Protein AF-A0A0F9HUY2-F1 (afdb_monomer_lite)

Sequence (101 aa):
MNSINNNGSSKNLSQLNKVTKDIQDQVMSMRMVSLKQTFQKMSRLARDVSLRAGKKVKLQISGEETELDKNIIEEIADPLVHILRNSVDHGIEPENERGQR

Organism: NCBI:txid412755

Radius of gyration: 24.99 Å; chains: 1; bounding box: 31×30×87 Å

Foldseek 3Di:
DDPPDPPVVVVVVVVVVVVVVVVVVVVQVVQWDFQQVLVVVLQVLLVVLCVVLVADDDDDDDRRRDIDHPVVCVVCSVVVSVVSNCCNNPVDDHPVCPPPD

InterPro domains:
  IPR036890 Histidine kinase/HSP90-like ATPase superfamily [G3DSA:3.30.565.10] (29-101)
  IPR036890 Histidine kinase/HSP90-like ATPase superfamily [SSF55874] (28-94)
  IPR051315 Bacterial Chemotaxis Sensor Histidine Kinase CheA [PTHR43395] (11-99)

Structure (mmCIF, N/CA/C/O backbone):
data_AF-A0A0F9HUY2-F1
#
_entry.id   AF-A0A0F9HUY2-F1
#
loop_
_atom_site.group_PDB
_atom_site.id
_atom_site.type_symbol
_atom_site.label_atom_id
_atom_site.label_alt_id
_atom_site.label_comp_id
_atom_site.label_asym_id
_atom_site.label_entity_id
_atom_site.label_seq_id
_atom_site.pdbx_PDB_ins_code
_atom_site.Cartn_x
_atom_site.Cartn_y
_atom_site.Cartn_z
_atom_site.occupancy
_atom_site.B_iso_or_equiv
_atom_site.auth_seq_id
_atom_site.auth_comp_id
_atom_site.auth_asym_id
_atom_site.auth_atom_id
_atom_site.pdbx_PDB_model_num
ATOM 1 N N . MET A 1 1 ? -8.685 -5.750 63.213 1.00 39.12 1 MET A N 1
ATOM 2 C CA . MET A 1 1 ?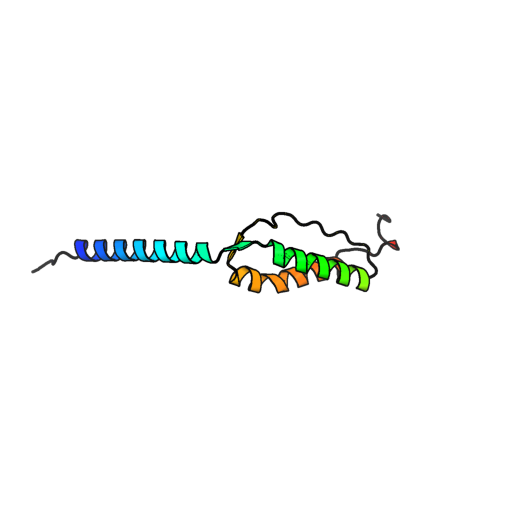 -8.456 -6.663 62.072 1.00 39.12 1 MET A CA 1
ATOM 3 C C . MET A 1 1 ? -9.449 -6.260 60.984 1.00 39.12 1 MET A C 1
ATOM 5 O O . MET A 1 1 ? -10.541 -6.800 60.927 1.00 39.12 1 MET A O 1
ATOM 9 N N . ASN A 1 2 ? -9.134 -5.204 60.223 1.00 38.81 2 ASN A N 1
ATOM 10 C CA . ASN A 1 2 ? -10.057 -4.606 59.252 1.00 38.81 2 ASN A CA 1
ATOM 11 C C . ASN A 1 2 ? -9.678 -5.072 57.843 1.00 38.81 2 ASN A C 1
ATOM 13 O O . ASN A 1 2 ? -8.825 -4.463 57.202 1.00 38.81 2 ASN A O 1
ATOM 17 N N . SER A 1 3 ? -10.318 -6.141 57.364 1.00 47.31 3 SER A N 1
ATOM 18 C CA . SER A 1 3 ? -10.336 -6.469 55.935 1.00 47.31 3 SER A CA 1
ATOM 19 C C . SER A 1 3 ? -11.229 -5.458 55.225 1.00 47.31 3 SER A C 1
ATOM 21 O O . SER A 1 3 ? -12.434 -5.655 55.077 1.00 47.31 3 SER A O 1
ATOM 23 N N . ILE A 1 4 ? -10.636 -4.330 54.840 1.00 56.41 4 ILE A N 1
ATOM 24 C CA . ILE A 1 4 ? -11.297 -3.323 54.020 1.00 56.41 4 ILE A CA 1
ATOM 25 C C . ILE A 1 4 ? -11.462 -3.894 52.609 1.00 56.41 4 ILE A C 1
ATOM 27 O O . ILE A 1 4 ? -10.508 -4.293 51.948 1.00 56.41 4 ILE A O 1
ATOM 31 N N . ASN A 1 5 ? -12.726 -3.940 52.207 1.00 58.25 5 ASN A N 1
ATOM 32 C CA . ASN A 1 5 ? -13.320 -4.136 50.891 1.00 58.25 5 ASN A CA 1
ATOM 33 C C . ASN A 1 5 ? -12.432 -3.747 49.680 1.00 58.25 5 ASN A C 1
ATOM 35 O O . ASN A 1 5 ? -12.623 -2.701 49.067 1.00 58.25 5 ASN A O 1
ATOM 39 N N . ASN A 1 6 ? -11.488 -4.610 49.294 1.00 59.34 6 ASN A N 1
ATOM 40 C CA . ASN A 1 6 ? -10.620 -4.403 48.122 1.00 59.34 6 ASN A CA 1
ATOM 41 C C . ASN A 1 6 ? -11.329 -4.724 46.786 1.00 59.34 6 ASN A C 1
ATOM 43 O O . ASN A 1 6 ? -10.913 -4.281 45.718 1.00 59.34 6 ASN A O 1
ATOM 47 N N . ASN A 1 7 ? -12.446 -5.456 46.835 1.00 61.97 7 ASN A N 1
ATOM 48 C CA . ASN A 1 7 ? -13.127 -5.967 45.642 1.00 61.97 7 ASN A CA 1
ATOM 49 C C . ASN A 1 7 ? -13.883 -4.884 44.851 1.00 61.97 7 ASN A C 1
ATOM 51 O O . ASN A 1 7 ? -14.012 -5.001 43.634 1.00 61.97 7 ASN A O 1
ATOM 55 N N . GLY A 1 8 ? -14.388 -3.836 45.512 1.00 68.94 8 GLY A N 1
ATOM 56 C CA . GLY A 1 8 ? -15.079 -2.724 44.842 1.00 68.94 8 GLY A CA 1
ATOM 57 C C . GLY A 1 8 ? -14.127 -1.822 44.050 1.00 68.94 8 GLY A C 1
ATOM 58 O O . GLY A 1 8 ? -14.398 -1.489 42.897 1.00 68.94 8 GLY A O 1
ATOM 59 N N . SER A 1 9 ? -12.972 -1.496 44.634 1.00 73.75 9 SER A N 1
ATOM 60 C CA . SER A 1 9 ? -11.945 -0.663 43.997 1.00 73.75 9 SER A CA 1
ATOM 61 C C . SER A 1 9 ? -11.313 -1.351 42.785 1.00 73.75 9 SER A C 1
ATOM 63 O O . SER A 1 9 ? -11.173 -0.728 41.733 1.00 73.75 9 SER A O 1
ATOM 65 N N . SER A 1 10 ? -11.010 -2.651 42.879 1.00 82.50 10 SER A N 1
ATOM 66 C CA . SER A 1 10 ? -10.496 -3.424 41.739 1.00 82.50 10 SER A CA 1
ATOM 67 C C . SER A 1 10 ? -11.512 -3.544 40.598 1.00 82.50 10 SER A C 1
ATOM 69 O O . SER A 1 10 ? -11.126 -3.468 39.431 1.00 82.50 10 SER A O 1
ATOM 71 N N . LYS A 1 11 ? -12.813 -3.667 40.905 1.00 84.00 1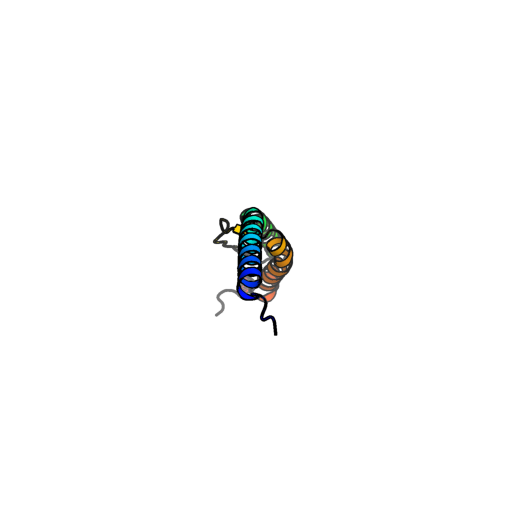1 LYS A N 1
ATOM 72 C CA . LYS A 1 11 ? -13.877 -3.657 39.885 1.00 84.00 11 LYS A CA 1
ATOM 73 C C . LYS A 1 11 ? -13.961 -2.312 39.162 1.00 84.00 11 LYS A C 1
ATOM 75 O O . LYS A 1 11 ? -13.937 -2.296 37.933 1.00 84.00 11 LYS A O 1
ATOM 80 N N . ASN A 1 12 ? -13.969 -1.198 39.893 1.00 89.62 12 ASN A N 1
ATOM 81 C CA . ASN A 1 12 ? -13.996 0.139 39.288 1.00 89.62 12 ASN A CA 1
ATOM 82 C C . ASN A 1 12 ? -12.764 0.399 38.406 1.00 89.62 12 ASN A C 1
ATOM 84 O O . ASN A 1 12 ? -12.900 0.927 37.304 1.00 89.62 12 ASN A O 1
ATOM 88 N N . LEU A 1 13 ? -11.577 -0.038 38.842 1.00 92.19 13 LEU A N 1
ATOM 89 C CA . LEU A 1 13 ? -10.349 0.065 38.050 1.00 92.19 13 LEU A CA 1
ATOM 90 C C . LEU A 1 13 ? -10.423 -0.767 36.760 1.00 92.19 13 LEU A C 1
ATOM 92 O O . LEU A 1 13 ? -10.051 -0.287 35.691 1.00 92.19 13 LEU A O 1
ATOM 96 N N . SER A 1 14 ? -10.953 -1.993 36.832 1.00 92.38 14 SER A N 1
ATOM 97 C CA . SER A 1 14 ? -11.144 -2.833 35.642 1.00 92.38 14 SER A CA 1
ATOM 98 C C . SER A 1 14 ? -12.115 -2.210 34.632 1.00 92.38 14 SER A C 1
ATOM 100 O O . SER A 1 14 ? -11.885 -2.274 33.425 1.00 92.38 14 SER A O 1
ATOM 102 N N . GLN A 1 15 ? -13.165 -1.545 35.120 1.00 92.88 15 GLN A N 1
ATOM 103 C CA . GLN A 1 15 ? -14.150 -0.875 34.279 1.00 92.88 15 GLN A CA 1
ATOM 104 C C . GLN A 1 15 ? -13.578 0.389 33.627 1.00 92.88 15 GLN A C 1
ATOM 106 O O . GLN A 1 15 ? -13.810 0.613 32.442 1.00 92.88 15 GLN A O 1
ATOM 111 N N . LEU A 1 16 ? -12.766 1.163 34.353 1.00 94.00 16 LEU A N 1
ATOM 112 C CA . LEU A 1 16 ? -12.002 2.283 33.793 1.00 94.00 16 LEU A CA 1
ATOM 113 C C . LEU A 1 16 ? -11.045 1.834 32.683 1.0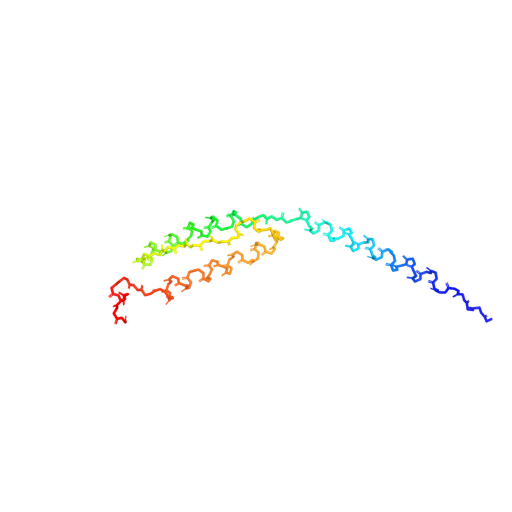0 94.00 16 LEU A C 1
ATOM 115 O O . LEU A 1 16 ? -10.996 2.462 31.626 1.00 94.00 16 LEU A O 1
ATOM 119 N N . ASN A 1 17 ? -10.322 0.731 32.895 1.00 94.94 17 ASN A N 1
ATOM 120 C CA . ASN A 1 17 ? -9.427 0.172 31.881 1.00 94.94 17 ASN A CA 1
ATOM 121 C C . ASN A 1 17 ? -10.191 -0.238 30.621 1.00 94.94 17 ASN A C 1
ATOM 123 O O . ASN A 1 17 ? -9.732 0.044 29.518 1.00 94.94 17 ASN A O 1
ATOM 127 N N . LYS A 1 18 ? -11.373 -0.848 30.778 1.00 95.69 18 LYS A N 1
ATOM 128 C CA . LYS A 1 18 ? -12.233 -1.206 29.648 1.00 95.69 18 LYS A CA 1
ATOM 129 C C . LYS A 1 18 ? -12.667 0.029 28.858 1.00 95.69 18 LYS A C 1
ATOM 131 O O . LYS A 1 18 ? -12.433 0.081 27.662 1.00 95.69 18 LYS A O 1
ATOM 136 N N . VAL A 1 19 ? -13.206 1.048 29.531 1.00 95.81 19 VAL A N 1
ATOM 137 C CA . VAL A 1 19 ? -13.640 2.293 28.868 1.00 95.81 19 VAL A CA 1
ATOM 138 C C . VAL A 1 19 ? -12.471 2.981 28.158 1.00 95.81 19 VAL A C 1
ATOM 140 O O . VAL A 1 19 ? -12.611 3.441 27.030 1.00 95.81 19 VAL A O 1
ATOM 143 N N . THR A 1 20 ? -11.298 3.021 28.791 1.00 96.81 20 THR A N 1
ATOM 144 C CA . THR A 1 20 ? -10.094 3.612 28.187 1.00 96.81 20 THR A CA 1
ATOM 145 C C . THR A 1 20 ? -9.650 2.832 26.951 1.00 96.81 20 THR A C 1
ATOM 147 O O . THR A 1 20 ? -9.279 3.436 25.946 1.00 96.81 20 THR A O 1
ATOM 150 N N . LYS A 1 21 ? -9.719 1.497 27.005 1.00 95.88 21 LYS A N 1
ATOM 151 C CA . LYS A 1 21 ? -9.387 0.625 25.878 1.00 95.88 21 LYS A CA 1
ATOM 152 C C . LYS A 1 21 ? -10.364 0.806 24.717 1.00 95.88 21 LYS A C 1
ATOM 154 O O . LYS A 1 21 ? -9.912 0.969 23.590 1.00 95.88 21 LYS A O 1
ATOM 159 N N . ASP A 1 22 ? -11.660 0.884 25.006 1.00 95.94 22 ASP A N 1
ATOM 160 C CA . ASP A 1 22 ? -12.698 1.119 24.000 1.00 95.94 22 ASP A CA 1
ATOM 161 C C . ASP A 1 22 ? -12.466 2.465 23.285 1.00 95.94 22 ASP A C 1
ATOM 163 O O . ASP A 1 22 ? -12.455 2.524 22.057 1.00 95.94 22 ASP A O 1
ATOM 167 N N . ILE A 1 23 ? -12.170 3.536 24.037 1.00 95.81 23 ILE A N 1
ATOM 168 C CA . ILE A 1 23 ? -11.822 4.848 23.461 1.00 95.81 23 ILE A CA 1
ATOM 169 C C . ILE A 1 23 ? -10.555 4.751 22.605 1.00 95.81 23 ILE A C 1
ATOM 171 O O . ILE A 1 23 ? -10.518 5.291 21.499 1.00 95.81 23 ILE A O 1
ATOM 175 N N . GLN A 1 24 ? -9.513 4.074 23.097 1.00 93.88 24 GLN A N 1
ATOM 176 C CA . GLN A 1 24 ? -8.268 3.899 22.351 1.00 93.88 24 GLN A CA 1
ATOM 177 C C . GLN A 1 24 ? -8.518 3.185 21.020 1.00 93.88 24 GLN A C 1
ATOM 179 O O . GLN A 1 24 ? -8.035 3.646 19.986 1.00 93.88 24 GLN A O 1
ATOM 184 N N . ASP A 1 25 ? -9.281 2.095 21.032 1.00 91.25 25 ASP A N 1
ATOM 185 C CA . ASP A 1 25 ? -9.578 1.302 19.839 1.00 91.25 25 ASP A CA 1
ATOM 186 C C . ASP A 1 25 ? -10.418 2.111 18.838 1.00 91.25 25 ASP A C 1
ATOM 188 O O . ASP A 1 25 ? -10.156 2.093 17.631 1.00 91.25 25 ASP A O 1
ATOM 192 N N . GLN A 1 26 ? -11.347 2.931 19.331 1.00 93.00 26 GLN A N 1
ATOM 193 C CA . GLN A 1 26 ? -12.136 3.829 18.493 1.00 93.00 26 GLN A CA 1
ATOM 194 C C . GLN A 1 26 ? -11.268 4.921 17.852 1.00 93.00 26 GLN A C 1
ATOM 196 O O . GLN A 1 26 ? -11.367 5.164 16.650 1.00 93.00 26 GLN A O 1
ATOM 201 N N . VAL A 1 27 ? -10.335 5.512 18.603 1.00 93.12 27 VAL A N 1
ATOM 202 C CA . VAL A 1 27 ? -9.366 6.486 18.070 1.00 93.12 27 VAL A CA 1
ATOM 203 C C . VAL A 1 27 ? -8.413 5.844 17.055 1.00 93.12 27 VAL A C 1
ATOM 205 O O . VAL A 1 27 ? -8.072 6.478 16.055 1.00 93.12 27 VAL A O 1
ATOM 208 N N . MET A 1 28 ? -7.978 4.597 17.270 1.00 88.62 28 MET A N 1
ATOM 209 C CA . MET A 1 28 ? -7.205 3.846 16.268 1.00 88.62 28 MET A CA 1
ATOM 210 C C . MET A 1 28 ? -8.016 3.668 14.977 1.00 88.62 28 MET A C 1
ATOM 212 O O . MET A 1 28 ? -7.487 3.906 13.896 1.00 88.62 28 MET A O 1
ATOM 216 N N . SER A 1 29 ? -9.305 3.323 15.074 1.00 87.00 29 SER A N 1
ATOM 217 C CA . SER A 1 29 ? -10.164 3.127 13.895 1.00 87.00 29 SER A CA 1
ATOM 218 C C . SER A 1 29 ? -10.348 4.401 13.059 1.00 87.00 29 SER A C 1
ATOM 220 O O . SER A 1 29 ? -10.392 4.338 11.836 1.00 87.00 29 SER A O 1
ATOM 222 N N . MET A 1 30 ? -10.356 5.580 13.691 1.00 90.62 30 MET A N 1
ATOM 223 C CA . MET A 1 30 ? -10.462 6.862 12.981 1.00 90.62 30 MET A CA 1
ATOM 224 C C . MET A 1 30 ? -9.204 7.218 12.174 1.00 90.62 30 MET A C 1
ATOM 226 O O . MET A 1 30 ? -9.253 8.117 11.337 1.00 90.62 30 MET A O 1
ATOM 230 N N . ARG A 1 31 ? -8.071 6.547 12.425 1.00 89.75 31 ARG A N 1
ATOM 231 C CA . ARG A 1 31 ? -6.812 6.741 11.684 1.00 89.75 31 ARG A CA 1
ATOM 232 C C . ARG A 1 31 ? -6.679 5.853 10.452 1.00 89.75 31 ARG A C 1
ATOM 234 O O . ARG A 1 31 ? -5.677 5.964 9.743 1.00 89.75 31 ARG A O 1
ATOM 241 N N . MET A 1 32 ? -7.649 4.973 10.218 1.00 93.50 32 MET A N 1
ATOM 242 C CA . MET A 1 32 ? -7.651 4.095 9.060 1.00 93.50 32 MET A CA 1
ATOM 243 C C . MET A 1 32 ? -7.725 4.912 7.769 1.00 93.50 32 MET A C 1
ATOM 245 O O . MET A 1 32 ? -8.505 5.855 7.639 1.00 93.50 32 MET A O 1
ATOM 249 N N . VAL A 1 33 ? -6.877 4.557 6.814 1.00 93.38 33 VAL A N 1
ATOM 250 C CA . VAL A 1 33 ? -6.786 5.184 5.496 1.00 93.38 33 VAL A CA 1
ATOM 251 C C . VAL A 1 33 ? -6.647 4.102 4.432 1.00 93.38 33 VAL A C 1
ATOM 253 O O . VAL A 1 33 ? -5.991 3.083 4.636 1.00 93.38 33 VAL A O 1
ATOM 256 N N . SER A 1 34 ? -7.269 4.325 3.277 1.00 94.56 34 SER A N 1
ATOM 257 C CA . SER A 1 34 ? -7.218 3.391 2.149 1.00 94.56 34 SER A CA 1
ATOM 258 C C . SER A 1 34 ? -5.813 3.292 1.535 1.00 94.56 34 SER A C 1
ATOM 260 O O . SER A 1 34 ? -5.121 4.296 1.332 1.00 94.56 34 SER A O 1
ATOM 262 N N . LEU A 1 35 ? -5.433 2.076 1.130 1.00 94.44 35 LEU A N 1
ATOM 263 C CA . LEU A 1 35 ? -4.175 1.789 0.424 1.00 94.44 35 LEU A CA 1
ATOM 264 C C . LEU A 1 35 ? -4.100 2.364 -1.001 1.00 94.44 35 LEU A C 1
ATOM 266 O O . LEU A 1 35 ? -3.014 2.416 -1.589 1.00 94.44 35 LEU A O 1
ATOM 270 N N . LYS A 1 36 ? -5.216 2.835 -1.567 1.00 93.12 36 LYS A N 1
ATOM 271 C CA . LYS A 1 36 ? -5.338 3.286 -2.962 1.00 93.12 36 LYS A CA 1
ATOM 272 C C . LYS A 1 36 ? -4.254 4.274 -3.381 1.00 93.12 36 LYS A C 1
ATOM 274 O O . LYS A 1 36 ? -3.641 4.119 -4.434 1.00 93.12 36 LYS A O 1
ATOM 279 N N . GLN A 1 37 ? -3.980 5.289 -2.564 1.00 90.56 37 GLN A N 1
ATOM 280 C CA . GLN A 1 37 ? -2.971 6.298 -2.906 1.00 90.56 37 GLN A CA 1
ATOM 281 C C . GLN A 1 37 ? -1.553 5.711 -2.937 1.00 90.56 37 GLN A C 1
ATOM 283 O O . GLN A 1 37 ? -0.752 6.062 -3.809 1.00 90.56 37 GLN A O 1
ATOM 288 N N . THR A 1 38 ? -1.246 4.805 -2.010 1.00 91.81 38 THR A N 1
ATOM 289 C CA . THR A 1 38 ? 0.045 4.115 -1.921 1.00 91.81 38 THR A CA 1
ATOM 290 C C . THR A 1 38 ? 0.252 3.197 -3.124 1.00 91.81 38 THR A C 1
ATOM 292 O O . THR A 1 38 ? 1.272 3.289 -3.809 1.00 91.81 38 THR A O 1
ATOM 295 N N . PHE A 1 39 ? -0.753 2.400 -3.473 1.00 92.25 39 PHE A N 1
ATOM 296 C CA . PHE A 1 39 ? -0.718 1.502 -4.627 1.00 92.25 39 PHE A CA 1
ATOM 297 C C . PHE A 1 39 ? -0.660 2.229 -5.979 1.00 92.25 39 PHE A C 1
ATOM 299 O O . PHE A 1 39 ? 0.079 1.814 -6.880 1.00 92.25 39 PHE A O 1
ATOM 306 N N . GLN A 1 40 ? -1.308 3.388 -6.111 1.00 91.56 40 GLN A N 1
ATOM 307 C CA . GLN A 1 40 ? -1.138 4.250 -7.285 1.00 91.56 40 GLN A CA 1
ATOM 308 C C . GLN A 1 40 ? 0.300 4.770 -7.436 1.00 91.56 40 GLN A C 1
ATOM 310 O O . GLN A 1 40 ? 0.811 4.859 -8.556 1.00 91.56 40 GLN A O 1
ATOM 315 N N . LYS A 1 41 ? 0.974 5.118 -6.329 1.00 90.44 41 LYS A N 1
ATOM 316 C CA . LYS A 1 41 ? 2.398 5.502 -6.357 1.00 90.44 41 LYS A CA 1
ATOM 317 C C . LYS A 1 41 ? 3.273 4.319 -6.773 1.00 90.44 41 LYS A C 1
ATOM 319 O O . LYS A 1 41 ? 4.113 4.484 -7.655 1.00 90.44 41 LYS A O 1
ATOM 324 N N . MET A 1 42 ? 3.030 3.132 -6.218 1.00 89.62 42 MET A N 1
ATOM 325 C CA . MET A 1 42 ? 3.761 1.912 -6.580 1.00 89.62 42 MET A CA 1
ATOM 326 C C . MET A 1 42 ? 3.579 1.536 -8.051 1.00 89.62 42 MET A C 1
ATOM 328 O O . MET A 1 42 ? 4.550 1.167 -8.700 1.00 89.62 42 MET A O 1
ATOM 332 N N . SER A 1 43 ? 2.381 1.711 -8.615 1.00 90.56 43 SER A N 1
ATOM 333 C CA . SER A 1 43 ? 2.127 1.481 -10.046 1.00 90.56 43 SER A CA 1
ATOM 334 C C . SER A 1 43 ? 2.983 2.361 -10.954 1.00 90.56 43 SER A C 1
ATOM 336 O O . SER A 1 43 ? 3.502 1.889 -11.966 1.00 90.56 43 SER A O 1
ATOM 338 N N . ARG A 1 44 ? 3.159 3.636 -10.586 1.00 91.50 44 ARG A N 1
ATOM 339 C CA . ARG A 1 44 ? 4.049 4.555 -11.310 1.00 91.50 44 ARG A CA 1
ATOM 340 C C . ARG A 1 44 ? 5.505 4.107 -11.193 1.00 91.50 44 ARG A C 1
ATOM 342 O O . ARG A 1 44 ? 6.159 3.917 -12.212 1.00 91.50 44 ARG A O 1
ATOM 349 N N . LEU A 1 45 ? 5.961 3.821 -9.972 1.00 90.12 45 LEU A N 1
ATOM 350 C CA . LEU A 1 45 ? 7.323 3.341 -9.722 1.00 90.12 45 LEU A CA 1
ATOM 351 C C . LEU A 1 45 ? 7.628 2.029 -10.458 1.00 90.12 45 LEU A C 1
ATOM 353 O O . LEU A 1 45 ? 8.705 1.889 -11.029 1.00 90.12 45 LEU A O 1
ATOM 357 N N . ALA A 1 46 ? 6.684 1.087 -10.499 1.00 88.38 46 ALA A N 1
ATOM 358 C CA . ALA A 1 46 ? 6.830 -0.170 -11.230 1.00 88.38 46 ALA A CA 1
ATOM 359 C C . ALA A 1 46 ? 7.071 0.066 -12.720 1.00 88.38 46 ALA A C 1
ATOM 361 O O . ALA A 1 46 ? 7.929 -0.583 -13.317 1.00 88.38 46 ALA A O 1
ATOM 362 N N . ARG A 1 47 ? 6.339 1.016 -13.315 1.00 90.06 47 ARG A N 1
ATOM 363 C CA . ARG A 1 47 ? 6.507 1.396 -14.719 1.00 90.06 47 ARG A CA 1
ATOM 364 C C . ARG A 1 47 ? 7.881 2.015 -14.965 1.00 90.06 47 ARG A C 1
ATOM 366 O O . ARG A 1 47 ? 8.540 1.636 -15.928 1.00 90.06 47 ARG A O 1
ATOM 373 N N . ASP A 1 48 ? 8.337 2.893 -14.078 1.00 91.12 48 ASP A N 1
ATOM 374 C CA . ASP A 1 48 ? 9.645 3.544 -14.201 1.00 91.12 48 ASP A CA 1
ATOM 375 C C . ASP A 1 48 ? 10.802 2.543 -14.057 1.00 91.12 48 ASP A C 1
ATOM 377 O O . ASP A 1 48 ? 11.755 2.568 -14.839 1.00 91.12 48 ASP A O 1
ATOM 381 N N . VAL A 1 49 ? 10.716 1.621 -13.092 1.00 89.25 49 VAL A N 1
ATOM 382 C CA . VAL A 1 49 ? 11.718 0.558 -12.898 1.00 89.25 49 VAL A CA 1
ATOM 383 C C . VAL A 1 49 ? 11.716 -0.410 -14.083 1.00 89.25 49 VAL A C 1
ATOM 385 O O . VAL A 1 49 ? 12.780 -0.738 -14.597 1.00 89.25 49 VAL A O 1
ATOM 388 N N . SER A 1 50 ? 10.539 -0.802 -14.575 1.00 88.19 50 SER A N 1
ATOM 389 C CA . SER A 1 50 ? 10.380 -1.646 -15.768 1.00 88.19 50 SER A CA 1
ATOM 390 C C . SER A 1 50 ? 11.034 -1.024 -17.008 1.00 88.19 50 SER A C 1
ATOM 392 O O . SER A 1 50 ? 11.783 -1.710 -17.706 1.00 88.19 50 SER A O 1
ATOM 394 N N . LEU A 1 51 ? 10.821 0.277 -17.244 1.00 89.12 51 LEU A N 1
ATOM 395 C CA . LEU A 1 51 ? 11.452 1.012 -18.345 1.00 89.12 51 LEU A CA 1
ATOM 396 C C . LEU A 1 51 ? 12.976 1.053 -18.201 1.00 89.12 51 LEU A C 1
ATOM 398 O O . LEU A 1 51 ? 13.690 0.775 -19.161 1.00 89.12 51 LEU A O 1
ATOM 402 N N . ARG A 1 52 ? 13.480 1.354 -16.999 1.00 88.44 52 ARG A N 1
ATOM 403 C CA . ARG A 1 52 ? 14.924 1.400 -16.722 1.00 88.44 52 ARG A CA 1
ATOM 404 C C . ARG A 1 52 ? 15.608 0.044 -16.865 1.00 88.44 52 ARG A C 1
ATOM 406 O O . ARG A 1 52 ? 16.741 -0.007 -17.326 1.00 88.44 52 ARG A O 1
ATOM 413 N N . ALA A 1 53 ? 14.935 -1.029 -16.464 1.00 86.81 53 ALA A N 1
ATOM 414 C CA . ALA A 1 53 ? 15.447 -2.389 -16.579 1.00 86.81 53 ALA A CA 1
ATOM 415 C C . ALA A 1 53 ? 15.340 -2.947 -18.011 1.00 86.81 53 ALA A C 1
ATOM 417 O O . ALA A 1 53 ? 15.857 -4.030 -18.271 1.00 86.81 53 ALA A O 1
ATOM 418 N N . GLY A 1 54 ? 14.648 -2.257 -18.929 1.00 87.12 54 GLY A N 1
ATOM 419 C CA . GLY A 1 54 ? 14.405 -2.747 -20.290 1.00 87.12 54 GLY A CA 1
ATOM 420 C C . GLY A 1 54 ? 13.516 -3.994 -20.339 1.00 87.12 54 GLY A C 1
ATOM 421 O O . GLY A 1 54 ? 13.567 -4.758 -21.298 1.00 87.12 54 GLY A O 1
ATOM 422 N N . LYS A 1 55 ? 12.712 -4.233 -19.296 1.00 86.94 55 LYS A N 1
ATOM 423 C CA . LYS A 1 55 ? 11.862 -5.423 -19.159 1.00 86.94 55 LYS A CA 1
ATOM 424 C C . LYS A 1 55 ? 10.406 -5.011 -19.257 1.00 86.94 55 LYS A C 1
ATOM 426 O O . LYS A 1 55 ? 9.981 -4.125 -18.523 1.00 86.94 55 LYS A O 1
ATOM 431 N N . LYS A 1 56 ? 9.596 -5.696 -20.065 1.00 85.12 56 LYS A N 1
ATOM 432 C CA . LYS A 1 56 ? 8.140 -5.493 -20.068 1.00 85.12 56 LYS A CA 1
ATOM 433 C C . LYS A 1 56 ? 7.506 -6.174 -18.859 1.00 85.12 56 LYS A C 1
ATOM 435 O O . LYS A 1 56 ? 7.560 -7.401 -18.739 1.00 85.12 56 LYS A O 1
ATOM 440 N N . VAL A 1 57 ? 6.916 -5.375 -17.971 1.00 87.25 57 VAL A N 1
ATOM 441 C CA . VAL A 1 57 ? 6.267 -5.823 -16.730 1.00 87.25 57 VAL A CA 1
ATOM 442 C C . VAL A 1 57 ? 4.828 -5.312 -16.693 1.00 87.25 57 VAL A C 1
ATOM 444 O O . VAL A 1 57 ? 4.557 -4.168 -17.054 1.00 87.25 57 VAL A O 1
ATOM 447 N N . LYS A 1 58 ? 3.895 -6.156 -16.244 1.00 87.25 58 LYS A N 1
ATOM 448 C CA . LYS A 1 58 ? 2.510 -5.771 -15.949 1.00 87.25 58 LYS A CA 1
ATOM 449 C C . LYS A 1 58 ? 2.286 -5.908 -14.447 1.00 87.25 58 LYS A C 1
ATOM 451 O O . LYS A 1 58 ? 2.321 -7.019 -13.932 1.00 87.25 58 LYS A O 1
ATOM 456 N N . LEU A 1 59 ? 2.047 -4.792 -13.764 1.00 90.25 59 LEU A N 1
ATOM 457 C CA . LEU A 1 59 ? 1.662 -4.809 -12.356 1.00 90.25 59 LEU A CA 1
ATOM 458 C C . LEU A 1 59 ? 0.153 -5.049 -12.235 1.00 90.25 59 LEU A C 1
ATOM 460 O O . LEU A 1 59 ? -0.634 -4.386 -12.912 1.00 90.25 59 LEU A O 1
ATOM 464 N N . GLN A 1 60 ? -0.239 -5.980 -11.371 1.00 91.81 60 GLN A N 1
ATOM 465 C CA . GLN A 1 60 ? -1.626 -6.208 -10.976 1.00 91.81 60 GLN A CA 1
ATOM 466 C C . GLN A 1 60 ? -1.753 -5.937 -9.479 1.00 91.81 60 GLN A C 1
ATOM 468 O O . GLN A 1 60 ? -0.927 -6.401 -8.699 1.00 91.81 60 GLN A O 1
ATOM 473 N N . ILE A 1 61 ? -2.774 -5.175 -9.099 1.00 92.00 61 ILE A N 1
ATOM 474 C CA . ILE A 1 61 ? -3.037 -4.783 -7.714 1.00 92.00 61 ILE A CA 1
ATOM 475 C C . ILE A 1 61 ? -4.441 -5.250 -7.338 1.00 92.00 61 ILE A C 1
ATOM 477 O O . ILE A 1 61 ? -5.360 -5.191 -8.156 1.00 92.00 61 ILE A O 1
ATOM 481 N N . SER A 1 62 ? -4.593 -5.713 -6.102 1.00 93.19 62 SER A N 1
ATOM 482 C CA . SER A 1 62 ? -5.863 -6.105 -5.490 1.00 93.19 62 SER A CA 1
ATOM 483 C C . SER A 1 62 ? -5.937 -5.568 -4.061 1.00 93.19 62 SER A C 1
ATOM 485 O O . SER A 1 62 ? -4.916 -5.559 -3.373 1.00 93.19 62 SER A O 1
ATOM 487 N N . GLY A 1 63 ? -7.129 -5.168 -3.606 1.00 92.38 63 GLY A N 1
ATOM 488 C CA . GLY A 1 63 ? -7.354 -4.692 -2.238 1.00 92.38 63 GLY A CA 1
ATOM 489 C C . GLY A 1 63 ? -6.998 -3.220 -2.009 1.00 92.38 63 GLY A C 1
ATOM 490 O O . GLY A 1 63 ? -6.598 -2.865 -0.902 1.00 92.38 63 GLY A O 1
ATOM 491 N N . GLU A 1 64 ? -7.116 -2.358 -3.026 1.00 92.81 64 GLU A N 1
ATOM 492 C CA . GLU A 1 64 ? -6.855 -0.909 -2.903 1.00 92.81 64 GLU A CA 1
ATOM 493 C C . GLU A 1 64 ? -7.817 -0.209 -1.923 1.00 92.81 64 GLU A C 1
ATOM 495 O O . GLU A 1 64 ? -7.500 0.828 -1.332 1.00 92.81 64 GLU A O 1
ATOM 500 N N . GLU A 1 65 ? -9.006 -0.779 -1.768 1.00 93.06 65 GLU A N 1
ATOM 501 C CA . GLU A 1 65 ? -10.067 -0.374 -0.854 1.00 93.06 65 GLU A CA 1
ATOM 502 C C . GLU A 1 65 ? -9.784 -0.738 0.606 1.00 93.06 65 GLU A C 1
ATOM 504 O O . GLU A 1 65 ? -10.442 -0.203 1.492 1.00 93.06 65 GLU A O 1
ATOM 509 N N . THR A 1 66 ? -8.807 -1.613 0.862 1.00 93.62 66 THR A N 1
ATOM 510 C CA . THR A 1 66 ? -8.443 -2.010 2.225 1.00 93.62 66 THR A CA 1
ATOM 511 C C . THR A 1 66 ? -7.945 -0.794 2.993 1.00 93.62 66 THR A C 1
ATOM 513 O O . THR A 1 66 ? -7.089 -0.046 2.507 1.00 93.62 66 THR A O 1
ATOM 516 N N . GLU A 1 67 ? -8.469 -0.615 4.201 1.00 93.62 67 GLU A N 1
ATOM 517 C CA . GLU A 1 67 ? -8.068 0.457 5.101 1.00 93.62 67 GLU A CA 1
ATOM 518 C C . GLU A 1 67 ? -7.081 -0.056 6.154 1.00 93.62 67 GLU A C 1
ATOM 520 O O . GLU A 1 67 ? -7.228 -1.160 6.682 1.00 93.62 67 GLU A O 1
ATOM 525 N N . LEU A 1 68 ? -6.057 0.745 6.446 1.00 94.06 68 LEU A N 1
ATOM 526 C CA . LEU A 1 68 ? -5.010 0.427 7.417 1.00 94.06 68 LEU A CA 1
ATOM 527 C C . LEU A 1 68 ? -4.575 1.693 8.167 1.00 94.06 68 LEU A C 1
ATOM 529 O O . LEU A 1 68 ? -4.795 2.804 7.689 1.00 94.06 68 LEU A O 1
ATOM 533 N N . ASP A 1 69 ? -3.945 1.543 9.336 1.00 94.44 69 ASP A N 1
ATOM 534 C CA . ASP A 1 69 ? -3.372 2.677 10.069 1.00 94.44 69 ASP A CA 1
ATOM 535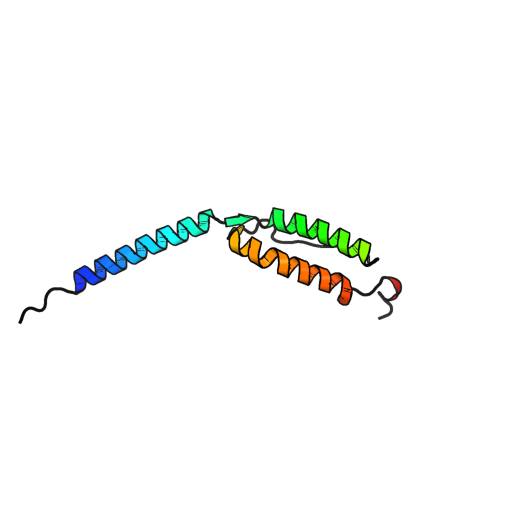 C C . ASP A 1 69 ? -2.340 3.410 9.206 1.00 94.44 69 ASP A C 1
ATOM 537 O O . ASP A 1 69 ? -1.440 2.798 8.623 1.00 94.44 69 ASP A O 1
ATOM 541 N N . LYS A 1 70 ? -2.456 4.738 9.152 1.00 91.62 70 LYS A N 1
ATOM 542 C CA . LYS A 1 70 ? -1.574 5.590 8.356 1.00 91.62 70 LYS A CA 1
ATOM 543 C C . LYS A 1 70 ? -0.085 5.379 8.657 1.00 91.62 70 LYS A C 1
ATOM 545 O O . LYS A 1 70 ? 0.700 5.328 7.714 1.00 91.62 70 LYS A O 1
ATOM 550 N N . ASN A 1 71 ? 0.303 5.249 9.927 1.00 92.94 71 ASN A N 1
ATOM 551 C CA . ASN A 1 71 ? 1.713 5.098 10.291 1.00 92.94 71 ASN A CA 1
ATOM 552 C C . ASN A 1 71 ? 2.248 3.758 9.788 1.00 92.94 71 ASN A C 1
ATOM 554 O O . ASN A 1 71 ? 3.345 3.701 9.246 1.00 92.94 71 ASN A O 1
ATOM 558 N N . ILE A 1 72 ? 1.438 2.697 9.886 1.00 93.56 72 ILE A N 1
ATOM 559 C CA . ILE A 1 72 ? 1.803 1.388 9.337 1.00 93.56 72 ILE A CA 1
ATOM 560 C C . ILE A 1 72 ? 1.998 1.494 7.821 1.00 93.56 72 ILE A C 1
ATOM 562 O O . ILE A 1 72 ? 2.985 0.980 7.305 1.00 93.56 72 ILE A O 1
ATOM 566 N N . ILE A 1 73 ? 1.103 2.182 7.100 1.00 93.50 73 ILE A N 1
ATOM 567 C CA . ILE A 1 73 ? 1.254 2.390 5.649 1.00 93.50 73 ILE A CA 1
ATOM 568 C C . ILE A 1 73 ? 2.568 3.107 5.323 1.00 93.50 73 ILE A C 1
ATOM 570 O O . ILE A 1 73 ? 3.253 2.715 4.378 1.00 93.50 73 ILE A O 1
ATOM 574 N N . GLU A 1 74 ? 2.906 4.155 6.072 1.00 92.19 74 GLU A N 1
ATOM 575 C CA . GLU A 1 74 ? 4.143 4.917 5.878 1.00 92.19 74 GLU A CA 1
ATOM 576 C C . GLU A 1 74 ? 5.387 4.055 6.145 1.00 92.19 74 GLU A C 1
ATOM 578 O O . GLU A 1 74 ? 6.325 4.094 5.351 1.00 92.19 74 GLU A O 1
ATOM 583 N N . GLU A 1 75 ? 5.366 3.211 7.180 1.00 94.56 75 GLU A N 1
ATOM 584 C CA . GLU A 1 75 ? 6.472 2.302 7.511 1.00 94.56 75 GLU 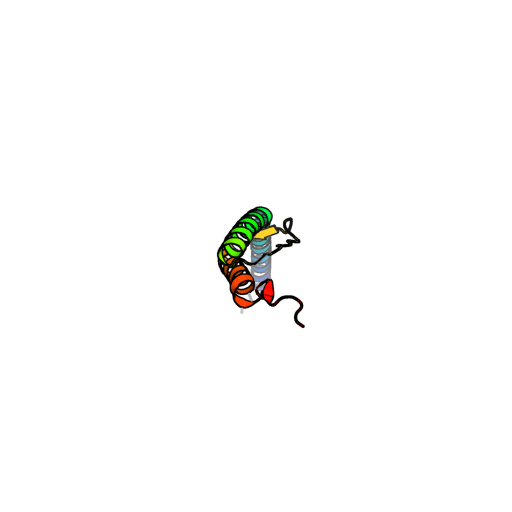A CA 1
ATOM 585 C C . GLU A 1 75 ? 6.669 1.182 6.477 1.00 94.56 75 GLU A C 1
ATOM 587 O O . GLU A 1 75 ? 7.805 0.814 6.171 1.00 94.56 75 GLU A O 1
ATOM 592 N N . ILE A 1 76 ? 5.588 0.636 5.908 1.00 92.81 76 ILE A N 1
ATOM 593 C CA . ILE A 1 76 ? 5.681 -0.474 4.941 1.00 92.81 76 ILE A CA 1
ATOM 594 C C . ILE A 1 76 ? 5.889 -0.012 3.495 1.00 92.81 76 ILE A C 1
ATOM 596 O O . ILE A 1 76 ? 6.261 -0.828 2.648 1.00 92.81 76 ILE A O 1
ATOM 600 N N . ALA A 1 77 ? 5.650 1.265 3.180 1.00 91.00 77 ALA A N 1
ATOM 601 C CA . ALA A 1 77 ? 5.695 1.766 1.807 1.00 91.00 77 ALA A CA 1
ATOM 602 C C . ALA A 1 77 ? 7.065 1.546 1.144 1.00 91.00 77 ALA A C 1
ATOM 604 O O . ALA A 1 77 ? 7.134 0.980 0.049 1.00 91.00 77 ALA A O 1
ATOM 605 N N . ASP A 1 78 ? 8.147 1.942 1.814 1.00 91.31 78 ASP A N 1
ATOM 606 C CA . ASP A 1 78 ? 9.512 1.803 1.296 1.00 91.31 78 ASP A CA 1
ATOM 607 C C . ASP A 1 78 ? 9.946 0.328 1.153 1.00 91.31 78 ASP A C 1
ATOM 609 O O . ASP A 1 78 ? 10.422 -0.046 0.073 1.00 91.31 78 ASP A O 1
ATOM 613 N N . PRO A 1 79 ? 9.727 -0.555 2.153 1.00 94.69 79 PRO A N 1
ATOM 614 C CA . PRO A 1 79 ? 9.938 -1.995 1.996 1.00 94.69 79 PRO A CA 1
ATOM 615 C C . PRO A 1 79 ? 9.202 -2.604 0.796 1.00 94.69 79 PRO A C 1
ATOM 617 O O . PRO A 1 79 ? 9.786 -3.389 0.046 1.00 94.69 79 PRO A O 1
ATOM 620 N N . LEU A 1 80 ? 7.943 -2.226 0.564 1.00 92.69 80 LEU A N 1
ATOM 621 C CA . LEU A 1 80 ? 7.162 -2.724 -0.573 1.00 92.69 80 LEU A CA 1
ATOM 622 C C . LEU A 1 80 ? 7.735 -2.256 -1.918 1.00 92.69 80 LEU A C 1
ATOM 624 O O . LEU A 1 80 ? 7.808 -3.043 -2.866 1.00 92.69 80 LEU A O 1
ATOM 628 N N . VAL A 1 81 ? 8.203 -1.007 -2.003 1.00 90.75 81 VAL A N 1
ATOM 629 C CA . VAL A 1 81 ? 8.924 -0.506 -3.186 1.00 90.75 81 VAL A CA 1
ATOM 630 C C . VAL A 1 81 ? 10.210 -1.298 -3.416 1.00 90.75 81 VAL A C 1
ATOM 632 O O . VAL A 1 81 ? 10.535 -1.629 -4.560 1.00 90.75 81 VAL A O 1
ATOM 635 N N . HIS A 1 82 ? 10.934 -1.635 -2.350 1.00 92.38 82 HIS A N 1
ATOM 636 C CA . HIS A 1 82 ? 12.151 -2.431 -2.453 1.00 92.38 82 HIS A CA 1
ATOM 637 C C . HIS A 1 82 ? 11.868 -3.846 -2.982 1.00 92.38 82 HIS A C 1
ATOM 639 O O . HIS A 1 82 ? 12.530 -4.295 -3.917 1.00 92.38 82 HIS A O 1
ATOM 645 N N . ILE A 1 83 ? 10.834 -4.517 -2.463 1.00 92.88 83 ILE A N 1
ATOM 646 C CA . ILE A 1 83 ? 10.403 -5.843 -2.939 1.00 92.88 83 ILE A CA 1
ATOM 647 C C . ILE A 1 83 ? 10.012 -5.794 -4.420 1.00 92.88 83 ILE A C 1
ATOM 649 O O . ILE A 1 83 ? 10.436 -6.646 -5.207 1.00 92.88 83 ILE A O 1
ATOM 653 N N . LEU A 1 84 ? 9.241 -4.780 -4.818 1.00 90.69 84 LEU A N 1
ATOM 654 C CA . LEU A 1 84 ? 8.854 -4.560 -6.209 1.00 90.69 84 LEU A CA 1
ATOM 655 C C . LEU A 1 84 ? 10.090 -4.399 -7.107 1.00 90.69 84 LEU A C 1
ATOM 657 O O . LEU A 1 84 ? 10.176 -5.046 -8.150 1.00 90.69 84 LEU A O 1
ATOM 661 N N . ARG A 1 85 ? 11.064 -3.574 -6.699 1.00 90.50 85 ARG A N 1
ATOM 662 C CA . ARG A 1 85 ? 12.307 -3.385 -7.457 1.00 90.50 85 ARG A CA 1
ATOM 663 C C . ARG A 1 85 ? 13.081 -4.695 -7.585 1.00 90.50 85 ARG A C 1
ATOM 665 O O . ARG A 1 85 ? 13.412 -5.067 -8.704 1.00 90.50 85 ARG A O 1
ATOM 672 N N . ASN A 1 86 ? 13.294 -5.422 -6.489 1.00 90.88 86 ASN A N 1
ATOM 673 C CA . ASN A 1 86 ? 14.006 -6.705 -6.514 1.00 90.88 86 ASN A CA 1
ATOM 674 C C . ASN A 1 86 ? 13.320 -7.716 -7.442 1.00 90.88 86 ASN A C 1
ATOM 676 O O . ASN A 1 86 ? 13.984 -8.444 -8.182 1.00 90.88 86 ASN A O 1
ATOM 680 N N . SER A 1 87 ? 11.985 -7.714 -7.453 1.00 91.56 87 SER A N 1
ATOM 681 C CA . SER A 1 87 ? 11.193 -8.554 -8.350 1.00 91.56 87 SER A CA 1
ATOM 682 C C . SER A 1 87 ? 11.454 -8.211 -9.819 1.00 91.56 87 SER A C 1
ATOM 684 O O . SER A 1 87 ? 11.618 -9.115 -10.630 1.00 91.56 87 SER A O 1
ATOM 686 N N . VAL A 1 88 ? 11.546 -6.927 -10.180 1.00 89.06 88 VAL A N 1
ATOM 687 C CA . VAL A 1 88 ? 11.828 -6.512 -11.566 1.00 89.06 88 VAL A CA 1
ATOM 688 C C . VAL A 1 88 ? 13.295 -6.721 -11.943 1.00 89.06 88 VAL A C 1
ATOM 690 O O . VAL A 1 88 ? 13.581 -7.243 -13.023 1.00 89.06 88 VAL A O 1
ATOM 693 N N . ASP A 1 89 ? 14.226 -6.344 -11.074 1.00 86.06 89 ASP A N 1
ATOM 694 C CA . ASP A 1 89 ? 15.662 -6.366 -11.363 1.00 86.06 89 ASP A CA 1
ATOM 695 C C . ASP A 1 89 ? 16.195 -7.801 -11.443 1.00 86.06 89 ASP A C 1
ATOM 697 O O . ASP A 1 89 ? 16.907 -8.138 -12.393 1.00 86.06 89 ASP A O 1
ATOM 701 N N . HIS A 1 90 ? 15.781 -8.665 -10.513 1.00 86.31 90 HIS A N 1
ATOM 702 C CA . HIS A 1 90 ? 16.317 -10.023 -10.371 1.00 86.31 90 HIS A CA 1
ATOM 703 C C . HIS A 1 90 ? 15.284 -11.129 -10.598 1.00 86.31 90 HIS A C 1
ATOM 705 O O . HIS A 1 90 ? 15.647 -12.203 -11.064 1.00 86.31 90 HIS A O 1
ATOM 711 N N . GLY A 1 91 ? 14.009 -10.891 -10.278 1.00 84.75 91 GLY A N 1
ATOM 712 C CA . GLY A 1 91 ? 12.962 -11.917 -10.369 1.00 84.75 91 GLY A CA 1
ATOM 713 C C . GLY A 1 91 ? 12.380 -12.124 -11.771 1.00 84.75 91 GLY A C 1
ATOM 714 O O . GLY A 1 91 ? 11.818 -13.180 -12.048 1.00 84.75 91 GLY A O 1
ATOM 715 N N . ILE A 1 92 ? 12.498 -11.133 -12.658 1.00 84.69 92 ILE A N 1
ATOM 716 C CA . ILE A 1 92 ? 11.968 -11.195 -14.024 1.00 84.69 92 ILE A CA 1
ATOM 717 C C . ILE A 1 92 ? 13.123 -11.343 -15.011 1.00 84.69 92 ILE A C 1
ATOM 719 O O . ILE A 1 92 ? 13.970 -10.458 -15.119 1.00 84.69 92 ILE A O 1
ATOM 723 N N . GLU A 1 93 ? 13.126 -12.423 -15.783 1.00 82.50 93 GLU A N 1
ATOM 724 C CA . GLU A 1 93 ? 14.088 -12.637 -16.868 1.00 82.50 93 GLU A CA 1
ATOM 725 C C . GLU A 1 93 ? 13.853 -11.621 -18.017 1.00 82.50 93 GLU A C 1
ATOM 727 O O . GLU A 1 93 ? 12.715 -11.165 -18.248 1.00 82.50 93 GLU A O 1
ATOM 732 N N . PRO A 1 94 ? 14.909 -11.191 -18.729 1.00 77.88 94 PRO A N 1
ATOM 733 C CA . PRO A 1 94 ? 14.771 -10.331 -19.902 1.00 77.88 94 PRO A CA 1
ATOM 734 C C . PRO A 1 94 ? 14.009 -11.038 -21.039 1.00 77.88 94 PRO A C 1
ATOM 736 O O . PRO A 1 94 ? 13.900 -12.261 -21.075 1.00 77.88 94 PRO A O 1
ATOM 739 N N . GLU A 1 95 ? 13.400 -10.269 -21.951 1.00 76.94 95 GLU A N 1
ATOM 740 C CA . GLU A 1 95 ? 12.458 -10.813 -22.953 1.00 76.94 95 GLU A CA 1
ATOM 741 C C . GLU A 1 95 ? 13.069 -11.886 -23.863 1.00 76.94 95 GLU A C 1
ATOM 743 O O . GLU A 1 95 ? 12.361 -12.796 -24.281 1.00 76.94 95 GLU A O 1
ATOM 748 N N . ASN A 1 96 ? 14.372 -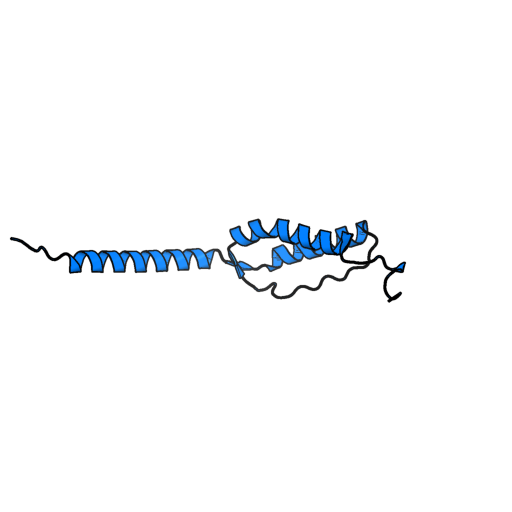11.805 -24.130 1.00 75.25 96 ASN A N 1
ATOM 749 C CA . ASN A 1 96 ? 15.123 -12.768 -24.934 1.00 75.25 96 ASN A CA 1
ATOM 750 C C . ASN A 1 96 ? 15.287 -14.142 -24.260 1.00 75.25 96 ASN A C 1
ATOM 752 O O . ASN A 1 96 ? 15.512 -15.125 -24.962 1.00 75.25 96 ASN A O 1
ATOM 756 N N . GLU A 1 97 ? 15.186 -14.216 -22.932 1.00 77.50 97 GLU A N 1
ATOM 757 C CA . GLU A 1 97 ? 15.311 -15.455 -22.150 1.00 77.50 97 GLU A CA 1
ATOM 758 C C . GLU A 1 97 ? 13.940 -16.063 -21.797 1.00 77.50 97 GLU A C 1
ATOM 760 O O . GLU A 1 97 ? 13.831 -17.267 -21.553 1.00 77.50 97 GLU A O 1
ATOM 765 N N . ARG A 1 98 ? 12.860 -15.266 -21.845 1.00 73.50 98 ARG A N 1
ATOM 766 C CA . ARG A 1 98 ? 11.492 -15.731 -21.555 1.00 73.50 98 ARG A CA 1
ATOM 767 C C . ARG A 1 98 ? 11.018 -16.746 -22.599 1.00 73.50 98 ARG A C 1
ATOM 769 O O . ARG A 1 98 ? 10.933 -16.435 -23.781 1.00 73.50 98 ARG A O 1
ATOM 776 N N . GLY A 1 99 ? 10.617 -17.934 -22.146 1.00 65.25 99 GLY A N 1
ATOM 777 C CA . GLY A 1 99 ? 10.057 -18.984 -23.009 1.00 65.25 99 GLY A CA 1
ATOM 778 C C . GLY A 1 99 ? 11.092 -19.908 -23.656 1.00 65.25 99 GLY A C 1
ATOM 779 O O . GLY A 1 99 ? 10.717 -20.747 -24.466 1.00 65.25 99 GLY A O 1
ATOM 780 N N . GLN A 1 100 ? 12.373 -19.798 -23.281 1.00 58.66 100 GLN A N 1
ATOM 781 C CA . GLN A 1 100 ? 13.389 -20.818 -23.589 1.00 58.66 100 GLN A CA 1
ATOM 782 C C . GLN A 1 100 ? 13.389 -21.991 -22.581 1.00 58.66 100 GLN A C 1
ATOM 784 O O . GLN A 1 100 ? 14.335 -22.777 -22.540 1.00 58.66 100 GLN A O 1
ATOM 789 N N . ARG A 1 101 ? 12.338 -22.105 -21.762 1.00 53.53 101 ARG A N 1
ATOM 790 C CA . ARG A 1 101 ? 12.102 -23.175 -20.787 1.00 53.53 101 ARG A CA 1
ATOM 791 C C . ARG A 1 101 ? 10.785 -23.873 -21.071 1.00 53.53 101 ARG A C 1
ATOM 793 O O . ARG A 1 101 ? 9.821 -23.148 -21.406 1.00 53.53 101 ARG A O 1
#

Secondary structure (DSSP, 8-state):
-----HHHHHHHHHHHHHHHHHHHHHHHHTTEEETHHHHHHHHHHHHHHHHHHT---------TT-EEEHHHHHHHHHHHHHHHHHIIIIIS--TTTTT--

pLDDT: mean 86.29, std 12.21, range [38.81, 96.81]